Protein AF-A0A3A4SCN9-F1 (afdb_monomer_lite)

Structure (mmCIF, N/CA/C/O backbone):
data_AF-A0A3A4SCN9-F1
#
_entry.id   AF-A0A3A4SCN9-F1
#
loop_
_atom_site.group_PDB
_atom_site.id
_atom_site.type_symbol
_atom_site.label_atom_id
_atom_site.label_alt_id
_atom_site.label_comp_id
_atom_site.label_asym_id
_atom_site.label_entity_id
_atom_site.label_seq_id
_atom_site.pdbx_PDB_ins_code
_atom_site.Cartn_x
_atom_site.Cartn_y
_atom_site.Cartn_z
_atom_site.occupancy
_atom_site.B_iso_or_equiv
_atom_site.auth_seq_id
_atom_site.auth_comp_id
_atom_site.auth_asym_id
_atom_site.auth_atom_id
_atom_site.pdbx_PDB_model_num
ATOM 1 N N . MET A 1 1 ? -12.005 -0.796 6.148 1.00 76.12 1 MET A N 1
ATOM 2 C CA . MET A 1 1 ? -10.788 -0.798 7.001 1.00 76.12 1 MET A CA 1
ATOM 3 C C . MET A 1 1 ? -11.126 -0.064 8.282 1.00 76.12 1 MET A C 1
ATOM 5 O O . MET A 1 1 ? -11.769 0.966 8.154 1.00 76.12 1 MET A O 1
ATOM 9 N N . ASP A 1 2 ? -10.717 -0.516 9.465 1.00 85.94 2 ASP A N 1
ATOM 10 C CA . ASP A 1 2 ? -10.774 0.330 10.667 1.00 85.94 2 ASP A CA 1
ATOM 11 C C . ASP A 1 2 ? -9.504 1.191 10.809 1.00 85.94 2 ASP A C 1
ATOM 13 O O . ASP A 1 2 ? -8.468 0.921 10.193 1.00 85.94 2 ASP A O 1
ATOM 17 N N . GLU A 1 3 ? -9.592 2.242 11.626 1.00 87.19 3 GLU A N 1
ATOM 18 C CA . GLU A 1 3 ? -8.536 3.245 11.794 1.00 87.19 3 GLU A CA 1
ATOM 19 C C . GLU A 1 3 ? -7.245 2.667 12.393 1.00 87.19 3 GLU A C 1
ATOM 21 O O . GLU A 1 3 ? -6.146 3.081 12.017 1.00 87.19 3 GLU A O 1
ATOM 26 N N . LYS A 1 4 ? -7.351 1.686 13.298 1.00 88.25 4 LYS A N 1
ATOM 27 C CA . LYS A 1 4 ? -6.185 1.075 13.946 1.00 88.25 4 LYS A CA 1
ATOM 28 C C . LYS A 1 4 ? -5.381 0.270 12.931 1.00 88.25 4 LYS A C 1
ATOM 30 O O . LYS A 1 4 ? -4.164 0.438 12.850 1.00 88.25 4 LYS A O 1
ATOM 35 N N . THR A 1 5 ? -6.051 -0.555 12.127 1.00 85.31 5 THR A N 1
ATOM 36 C CA . THR A 1 5 ? -5.398 -1.303 11.045 1.00 85.31 5 THR A CA 1
ATOM 37 C C . THR A 1 5 ? -4.851 -0.373 9.966 1.00 85.31 5 THR A C 1
ATOM 39 O O . THR A 1 5 ? -3.749 -0.608 9.484 1.00 85.31 5 THR A O 1
ATOM 42 N N . PHE A 1 6 ? -5.559 0.706 9.618 1.00 88.00 6 PHE A N 1
ATOM 43 C CA . PHE A 1 6 ? -5.043 1.717 8.689 1.00 88.00 6 PHE A CA 1
ATOM 44 C C . PHE A 1 6 ? -3.717 2.316 9.173 1.00 88.00 6 PHE A C 1
ATOM 46 O O . PHE A 1 6 ? -2.720 2.256 8.456 1.00 88.00 6 PHE A O 1
ATOM 53 N N . LYS A 1 7 ? -3.683 2.842 10.405 1.00 91.69 7 LYS A N 1
ATOM 54 C CA . LYS A 1 7 ? -2.474 3.453 10.977 1.00 91.69 7 LYS A CA 1
ATOM 55 C C . LYS A 1 7 ? -1.329 2.449 11.083 1.00 91.69 7 LYS A C 1
ATOM 57 O O . LYS A 1 7 ? -0.210 2.773 10.702 1.00 91.69 7 LYS A O 1
ATOM 62 N N . HIS A 1 8 ? -1.605 1.231 11.553 1.00 91.62 8 HIS A N 1
ATOM 63 C CA . HIS A 1 8 ? -0.586 0.191 11.692 1.00 91.62 8 HIS A CA 1
ATOM 64 C C . HIS A 1 8 ? 0.068 -0.170 10.352 1.00 91.62 8 HIS A C 1
ATOM 66 O O . HIS A 1 8 ? 1.293 -0.166 10.238 1.00 91.62 8 HIS A O 1
ATOM 72 N N . GLU A 1 9 ? -0.742 -0.440 9.328 1.00 89.56 9 GLU A N 1
ATOM 73 C CA . GLU A 1 9 ? -0.242 -0.811 8.003 1.00 89.56 9 GLU A CA 1
ATOM 74 C C . GLU A 1 9 ? 0.473 0.356 7.308 1.00 89.56 9 GLU A C 1
ATOM 76 O O . GLU A 1 9 ? 1.479 0.152 6.630 1.00 89.56 9 GLU A O 1
ATOM 81 N N . MET A 1 10 ? 0.006 1.588 7.524 1.00 93.00 10 MET A N 1
ATOM 82 C CA . MET A 1 10 ? 0.652 2.792 7.004 1.00 93.00 10 MET A CA 1
ATOM 83 C C . MET A 1 10 ? 2.052 2.991 7.596 1.00 93.00 10 MET A C 1
ATOM 85 O O . MET A 1 10 ? 3.007 3.228 6.858 1.00 93.00 10 MET A O 1
ATOM 89 N N . GLU A 1 11 ? 2.197 2.860 8.916 1.00 93.62 11 GLU A N 1
ATOM 90 C CA . GLU A 1 11 ? 3.501 2.975 9.575 1.00 93.62 11 GLU A CA 1
ATOM 91 C C . GLU A 1 11 ? 4.447 1.850 9.142 1.00 93.62 11 GLU A C 1
ATOM 93 O O . GLU A 1 11 ? 5.587 2.117 8.764 1.00 93.62 11 GLU A O 1
ATOM 98 N N . LYS A 1 12 ? 3.952 0.608 9.068 1.00 91.12 12 LYS A N 1
ATOM 99 C CA . LYS A 1 12 ? 4.720 -0.529 8.544 1.00 91.12 12 LYS A CA 1
ATOM 100 C C . LYS A 1 12 ? 5.239 -0.267 7.129 1.00 91.12 12 LYS A C 1
ATOM 102 O O . LYS A 1 12 ? 6.420 -0.481 6.860 1.00 91.12 12 LYS A O 1
ATOM 107 N N . ALA A 1 13 ? 4.383 0.221 6.235 1.00 93.12 13 ALA A N 1
ATOM 108 C CA . ALA A 1 13 ? 4.757 0.511 4.856 1.00 93.12 13 ALA A CA 1
ATOM 109 C C . ALA A 1 13 ? 5.799 1.634 4.753 1.00 93.12 13 ALA A C 1
ATOM 111 O O . ALA A 1 13 ? 6.726 1.539 3.950 1.00 93.12 13 ALA A O 1
ATOM 112 N N . LYS A 1 14 ? 5.692 2.680 5.586 1.00 93.69 14 LYS A N 1
ATOM 113 C CA . LYS A 1 14 ? 6.705 3.746 5.666 1.00 93.69 14 LYS A CA 1
ATOM 114 C C . LYS A 1 14 ? 8.057 3.206 6.123 1.00 93.69 14 LYS A C 1
ATOM 116 O O . LYS A 1 14 ? 9.071 3.559 5.525 1.00 93.69 14 LYS A O 1
ATOM 121 N N . THR A 1 15 ? 8.074 2.351 7.145 1.00 93.06 15 THR A N 1
ATOM 122 C CA . THR A 1 15 ? 9.302 1.712 7.630 1.00 93.06 15 THR A CA 1
ATOM 123 C C . THR A 1 15 ? 9.924 0.829 6.553 1.00 93.06 15 THR A C 1
ATOM 125 O O . THR A 1 15 ? 11.104 0.984 6.248 1.00 93.06 15 THR A O 1
ATOM 128 N N . LEU A 1 16 ? 9.140 -0.053 5.927 1.00 91.06 16 LEU A N 1
ATOM 129 C CA . LEU A 1 16 ? 9.650 -0.994 4.927 1.00 91.06 16 LEU A CA 1
ATOM 130 C C . LEU A 1 16 ? 10.109 -0.303 3.642 1.00 91.06 16 LEU A C 1
ATOM 132 O O . LEU A 1 16 ? 11.123 -0.702 3.083 1.00 91.06 16 LEU A O 1
ATOM 136 N N . LYS A 1 17 ? 9.473 0.804 3.244 1.00 92.56 17 LYS A N 1
ATOM 137 C CA . LYS A 1 17 ? 9.973 1.656 2.154 1.00 92.56 17 LYS A CA 1
ATOM 138 C C . LYS A 1 17 ? 11.417 2.115 2.385 1.00 92.56 17 LYS A C 1
ATOM 140 O O . LYS A 1 17 ? 12.183 2.200 1.434 1.00 92.56 17 LYS A O 1
ATOM 145 N N . ASN A 1 18 ? 11.780 2.424 3.630 1.00 90.81 18 ASN A N 1
ATOM 146 C CA . ASN A 1 18 ? 13.128 2.882 3.971 1.00 90.81 18 ASN A CA 1
ATOM 147 C C . ASN A 1 18 ? 14.124 1.721 4.126 1.00 90.81 18 ASN A C 1
ATOM 149 O O . ASN A 1 18 ? 15.315 1.917 3.904 1.00 90.81 18 ASN A O 1
ATOM 153 N N . LEU A 1 19 ? 13.653 0.534 4.524 1.00 92.25 19 LEU A N 1
ATOM 154 C CA . LEU A 1 19 ? 14.491 -0.657 4.712 1.00 92.25 19 LEU A CA 1
ATOM 155 C C . LEU A 1 19 ? 14.726 -1.440 3.411 1.00 92.25 19 LEU A C 1
ATOM 157 O O . LEU A 1 19 ? 15.754 -2.095 3.277 1.00 92.25 19 LEU A O 1
ATOM 161 N N . GLU A 1 20 ? 13.797 -1.367 2.457 1.00 90.62 20 GLU A N 1
ATOM 162 C CA . GLU A 1 20 ? 13.842 -2.082 1.180 1.00 90.62 20 GLU A CA 1
ATOM 163 C C . GLU A 1 20 ? 13.887 -1.091 -0.002 1.00 90.62 20 GLU A C 1
ATOM 165 O O . GLU A 1 20 ? 12.884 -0.913 -0.705 1.00 90.62 20 GLU A O 1
ATOM 170 N N . PRO A 1 21 ? 15.035 -0.434 -0.261 1.00 88.31 21 PRO A N 1
ATOM 171 C CA . PRO A 1 21 ? 15.140 0.586 -1.307 1.00 88.31 21 PRO A CA 1
ATOM 172 C C . PRO A 1 21 ? 14.785 0.047 -2.703 1.00 88.31 21 PRO A C 1
ATOM 174 O O . PRO A 1 21 ? 14.138 0.750 -3.485 1.00 88.31 21 PRO A O 1
ATOM 177 N N . ASP A 1 22 ? 15.083 -1.224 -2.984 1.00 89.44 22 ASP A N 1
ATOM 178 C CA . ASP A 1 22 ? 14.762 -1.899 -4.254 1.00 89.44 22 ASP A CA 1
ATOM 179 C C . ASP A 1 22 ? 13.259 -2.158 -4.463 1.00 89.44 22 ASP A C 1
ATOM 181 O O . ASP A 1 22 ? 12.825 -2.502 -5.567 1.00 89.44 22 ASP A O 1
ATOM 185 N N . ARG A 1 23 ? 12.460 -1.992 -3.401 1.00 89.44 23 ARG A N 1
ATOM 186 C CA . ARG A 1 23 ? 10.998 -2.145 -3.379 1.00 89.44 23 ARG A CA 1
ATOM 187 C C . ARG A 1 23 ? 10.282 -0.853 -3.000 1.00 89.44 23 ARG A C 1
ATOM 189 O O . ARG A 1 23 ? 9.098 -0.872 -2.667 1.00 89.44 23 ARG A O 1
ATOM 196 N N . THR A 1 24 ? 10.969 0.287 -3.082 1.00 92.25 24 THR A N 1
ATOM 197 C CA . THR A 1 24 ? 10.391 1.605 -2.775 1.00 92.25 24 THR A CA 1
ATOM 198 C C . THR A 1 24 ? 9.060 1.820 -3.499 1.00 92.25 24 THR A C 1
ATOM 200 O O . THR A 1 24 ? 8.084 2.270 -2.902 1.00 92.25 24 THR A O 1
ATOM 203 N N . GLU A 1 25 ? 9.000 1.449 -4.777 1.00 92.12 25 GLU A N 1
ATOM 204 C CA . GLU A 1 25 ? 7.820 1.627 -5.622 1.00 92.12 25 GLU A CA 1
ATOM 205 C C . GLU A 1 25 ? 6.648 0.749 -5.199 1.00 92.12 25 GLU A C 1
ATOM 207 O O . GLU A 1 25 ? 5.504 1.208 -5.162 1.00 92.12 25 GLU A O 1
ATOM 212 N N . TYR A 1 26 ? 6.941 -0.483 -4.789 1.00 93.00 26 TYR A N 1
ATOM 213 C CA . TYR A 1 26 ? 5.958 -1.379 -4.198 1.00 93.00 26 TYR A CA 1
ATOM 214 C C . TYR A 1 26 ? 5.362 -0.777 -2.923 1.00 93.00 26 TYR A C 1
ATOM 216 O O . TYR A 1 26 ? 4.143 -0.673 -2.799 1.00 93.00 26 TYR A O 1
ATOM 224 N N . TRP A 1 27 ? 6.197 -0.286 -2.005 1.00 93.94 27 TRP A N 1
ATOM 225 C CA . TRP A 1 27 ? 5.712 0.300 -0.753 1.00 93.94 27 TRP A CA 1
ATOM 226 C C . TRP A 1 27 ? 4.942 1.608 -0.952 1.00 93.94 27 TRP A C 1
ATOM 228 O O . TRP A 1 27 ? 4.044 1.907 -0.163 1.00 93.94 27 TRP A O 1
ATOM 238 N N . ILE A 1 28 ? 5.248 2.377 -2.002 1.00 93.38 28 ILE A N 1
ATOM 239 C CA . ILE A 1 28 ? 4.434 3.529 -2.422 1.00 93.38 28 ILE A CA 1
ATOM 240 C C . ILE A 1 28 ? 3.054 3.055 -2.887 1.00 93.38 28 ILE A C 1
ATOM 242 O O . ILE A 1 28 ? 2.041 3.578 -2.424 1.00 93.38 28 ILE A O 1
ATOM 246 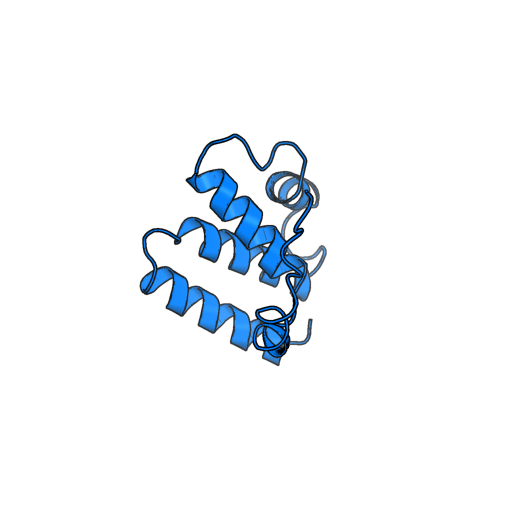N N . GLY A 1 29 ? 3.002 2.037 -3.751 1.00 92.12 29 GLY A N 1
ATOM 247 C CA . GLY A 1 29 ? 1.748 1.425 -4.191 1.00 92.12 29 GLY A CA 1
ATOM 248 C C . GLY A 1 29 ? 0.907 0.928 -3.016 1.00 92.12 29 GLY A C 1
ATOM 249 O O . GLY A 1 29 ? -0.265 1.275 -2.903 1.00 92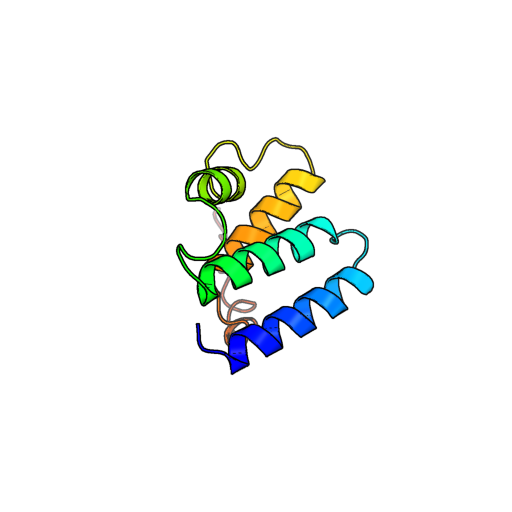.12 29 GLY A O 1
ATOM 250 N N . TYR A 1 30 ? 1.524 0.193 -2.092 1.00 92.94 30 TYR A N 1
ATOM 251 C CA . TYR A 1 30 ? 0.871 -0.364 -0.905 1.00 92.94 30 TYR A CA 1
ATOM 252 C C . TYR A 1 30 ? 0.224 0.712 -0.027 1.00 92.94 30 TYR A C 1
ATOM 254 O O . TYR A 1 30 ? -0.930 0.569 0.380 1.00 92.94 30 TYR A O 1
ATOM 262 N N . GLN A 1 31 ? 0.908 1.841 0.185 1.00 93.19 31 GLN A N 1
ATOM 263 C CA . GLN A 1 31 ? 0.339 2.991 0.899 1.00 93.19 31 GLN A CA 1
ATOM 264 C C . GLN A 1 31 ? -0.885 3.570 0.177 1.00 93.19 31 GLN A C 1
ATOM 266 O O . GLN A 1 31 ? -1.906 3.823 0.817 1.00 93.19 31 GLN A O 1
ATOM 271 N N . LEU A 1 32 ? -0.816 3.745 -1.147 1.00 92.19 32 LEU A N 1
ATOM 272 C CA . LEU A 1 32 ? -1.939 4.244 -1.949 1.00 92.19 32 LEU A CA 1
ATOM 273 C C . LEU A 1 32 ? -3.144 3.293 -1.903 1.00 92.19 32 LEU A C 1
ATOM 275 O O . LEU A 1 32 ? -4.280 3.745 -1.740 1.00 92.19 32 LEU A O 1
ATOM 279 N N . GLY A 1 33 ? -2.899 1.984 -1.984 1.00 90.50 33 GLY A N 1
ATOM 280 C CA . GLY A 1 33 ? -3.934 0.959 -1.863 1.00 90.50 33 GLY A CA 1
ATOM 281 C C . GLY A 1 33 ? -4.623 0.995 -0.497 1.00 90.50 33 GLY A C 1
ATOM 282 O O . GLY A 1 33 ? -5.851 1.000 -0.424 1.00 90.50 33 GLY A O 1
ATOM 283 N N . ILE A 1 34 ? -3.848 1.120 0.585 1.00 91.88 34 ILE A N 1
ATOM 284 C CA . ILE A 1 34 ? -4.366 1.257 1.955 1.00 91.88 34 ILE A CA 1
ATOM 285 C C . ILE A 1 34 ? -5.204 2.525 2.123 1.00 91.88 34 ILE A C 1
ATOM 287 O O . ILE A 1 34 ? -6.284 2.475 2.715 1.00 91.88 34 ILE A O 1
ATOM 291 N N . HIS A 1 35 ? -4.730 3.656 1.596 1.00 91.06 35 HIS A N 1
ATOM 292 C CA . HIS A 1 35 ? -5.485 4.905 1.617 1.00 91.06 35 HIS A CA 1
ATOM 293 C C . HIS A 1 35 ? -6.836 4.751 0.919 1.00 91.06 35 HIS A C 1
ATOM 295 O O . HIS A 1 35 ? -7.862 5.090 1.512 1.00 91.06 35 HIS A O 1
ATOM 301 N N . ARG A 1 36 ? -6.857 4.170 -0.286 1.00 89.31 36 ARG A N 1
ATOM 302 C CA . ARG A 1 36 ? -8.103 3.899 -1.012 1.00 89.31 36 ARG A CA 1
ATOM 303 C C . ARG A 1 36 ? -9.009 2.929 -0.248 1.00 89.31 36 ARG A C 1
ATOM 305 O O . ARG A 1 36 ? -10.212 3.145 -0.183 1.00 89.31 36 ARG A O 1
ATOM 312 N N . ALA A 1 37 ? -8.456 1.901 0.391 1.00 86.69 37 ALA A N 1
ATOM 313 C CA . ALA A 1 37 ? -9.231 0.934 1.169 1.00 86.69 37 ALA A CA 1
ATOM 314 C C . ALA A 1 37 ? -9.816 1.492 2.486 1.00 86.69 37 ALA A C 1
ATOM 316 O O . ALA A 1 37 ? -10.752 0.905 3.041 1.00 86.69 37 ALA A O 1
ATOM 317 N N . TYR A 1 38 ? -9.251 2.575 3.029 1.00 87.12 38 TYR A N 1
ATOM 318 C CA . TYR A 1 38 ? -9.745 3.234 4.244 1.00 87.12 38 TYR A CA 1
ATOM 319 C C . TYR A 1 38 ? -10.696 4.389 3.944 1.00 87.12 38 TYR A C 1
ATOM 321 O O . TYR A 1 38 ? -11.792 4.437 4.495 1.00 87.12 38 TYR A O 1
ATOM 329 N N . TYR A 1 39 ? -10.297 5.299 3.058 1.00 84.44 39 TYR A N 1
ATOM 330 C CA . TYR A 1 39 ? -11.082 6.486 2.722 1.00 84.44 39 TYR A CA 1
ATOM 331 C C . TYR A 1 39 ? -12.127 6.233 1.626 1.00 84.44 39 TYR A C 1
ATOM 333 O O . TYR A 1 39 ? -13.036 7.048 1.457 1.00 84.44 39 TYR A O 1
ATOM 341 N N . GLY A 1 40 ? -12.028 5.115 0.900 1.00 80.75 40 GLY A N 1
ATOM 342 C CA . GLY A 1 40 ? -12.914 4.802 -0.218 1.00 80.75 40 GLY A CA 1
ATOM 343 C C . GLY A 1 40 ? -12.810 5.853 -1.323 1.00 80.75 40 GLY A C 1
ATOM 344 O O . GLY A 1 40 ? -11.730 6.367 -1.612 1.00 80.75 40 GLY A O 1
ATOM 345 N N . GLU A 1 41 ? -13.954 6.221 -1.891 1.00 78.88 41 GLU A N 1
ATOM 346 C CA . GLU A 1 41 ? -14.089 7.248 -2.937 1.00 78.88 41 GLU A CA 1
ATOM 347 C C . GLU A 1 41 ? -13.653 8.652 -2.490 1.00 78.88 41 GLU A C 1
ATOM 349 O O . GLU A 1 41 ? -13.426 9.522 -3.321 1.00 78.88 41 GLU A O 1
ATOM 354 N N . LYS A 1 42 ? -13.469 8.889 -1.182 1.00 80.44 42 LYS A N 1
ATOM 355 C CA . LYS A 1 42 ? -12.942 10.168 -0.675 1.00 80.44 42 LYS A CA 1
ATOM 356 C C . LYS A 1 42 ? -11.442 10.344 -0.935 1.00 80.44 42 LYS A C 1
ATOM 358 O O . LYS A 1 42 ? -10.909 11.416 -0.657 1.00 80.44 42 LYS A O 1
ATOM 363 N N . PHE A 1 43 ? -10.747 9.303 -1.400 1.00 78.25 43 PHE A N 1
ATOM 364 C CA . PHE A 1 43 ? -9.320 9.344 -1.703 1.00 78.25 43 PHE A CA 1
ATOM 365 C C . PHE A 1 43 ? -9.052 9.063 -3.183 1.00 78.25 43 PHE A C 1
ATOM 367 O O . PHE A 1 43 ? -9.210 7.928 -3.648 1.00 78.25 43 PHE A O 1
ATOM 374 N N . GLY A 1 44 ? -8.593 10.103 -3.884 1.00 78.19 44 GLY A N 1
ATOM 375 C CA . GLY A 1 44 ? -8.343 10.086 -5.327 1.00 78.19 44 GLY A CA 1
ATOM 376 C C . GLY A 1 44 ? -9.626 10.003 -6.154 1.00 78.19 44 GLY A C 1
ATOM 377 O O . GLY A 1 44 ? -10.725 9.886 -5.610 1.00 78.19 44 GLY A O 1
ATOM 378 N N . THR A 1 45 ? -9.482 10.049 -7.475 1.00 82.00 45 THR A N 1
ATOM 379 C CA . THR A 1 45 ? -10.595 9.793 -8.400 1.00 82.00 45 THR A CA 1
ATOM 380 C C . THR A 1 45 ? -10.688 8.305 -8.747 1.00 82.00 45 THR A C 1
ATOM 382 O O . THR A 1 45 ? -9.757 7.525 -8.525 1.00 82.00 45 THR A O 1
ATOM 385 N N . ASP A 1 46 ? -11.817 7.881 -9.311 1.00 78.88 46 ASP A N 1
ATOM 386 C CA . ASP A 1 46 ? -11.941 6.524 -9.857 1.00 78.88 46 ASP A CA 1
ATOM 387 C C . ASP A 1 46 ? -10.993 6.303 -11.042 1.00 78.88 46 ASP A C 1
ATOM 389 O O . ASP A 1 46 ? -10.494 5.199 -11.248 1.00 78.88 46 ASP A O 1
ATOM 393 N N . GLU A 1 47 ? -10.671 7.367 -11.775 1.00 79.19 47 GLU A N 1
ATOM 394 C CA . GLU A 1 47 ? -9.678 7.360 -12.849 1.00 79.19 47 GLU A CA 1
ATOM 395 C C . GLU A 1 47 ? -8.274 7.078 -12.302 1.00 79.19 47 GLU A C 1
ATOM 397 O O . GLU A 1 47 ? -7.560 6.245 -12.862 1.00 79.19 47 GLU A O 1
ATOM 402 N N . ASP A 1 48 ? -7.903 7.682 -11.166 1.00 79.25 48 ASP A N 1
ATOM 403 C CA . ASP A 1 48 ? -6.656 7.358 -10.468 1.00 79.25 48 ASP A CA 1
ATOM 404 C C . ASP A 1 48 ? -6.655 5.892 -10.024 1.00 79.25 48 ASP A C 1
ATOM 406 O O . ASP A 1 48 ? -5.669 5.182 -10.206 1.00 79.25 48 ASP A O 1
ATOM 410 N N . HIS A 1 49 ? -7.765 5.397 -9.468 1.00 80.94 49 HIS A N 1
ATOM 411 C CA . HIS A 1 49 ? -7.880 3.989 -9.082 1.00 80.94 49 HIS A CA 1
ATOM 412 C C . HIS A 1 49 ? -7.656 3.055 -10.281 1.00 80.94 49 HIS A C 1
ATOM 414 O O . HIS A 1 49 ? -6.857 2.119 -10.194 1.00 80.94 49 HIS A O 1
ATOM 420 N N . LEU A 1 50 ? -8.294 3.342 -11.418 1.00 80.44 50 LEU A N 1
ATOM 421 C CA . LEU A 1 50 ? -8.141 2.590 -12.664 1.00 80.44 50 LEU A CA 1
ATOM 422 C C . LEU A 1 50 ? -6.729 2.701 -13.248 1.00 80.44 50 LEU A C 1
ATOM 424 O O . LEU A 1 50 ? -6.231 1.722 -13.805 1.00 80.44 50 LEU A O 1
ATOM 428 N N . LEU A 1 51 ? -6.049 3.835 -13.071 1.00 80.88 51 LEU A N 1
ATOM 429 C CA . LEU A 1 51 ? -4.646 3.994 -13.452 1.00 80.88 51 LEU A CA 1
ATOM 430 C C . LEU A 1 51 ? -3.733 3.033 -12.676 1.00 80.88 51 LEU A C 1
ATOM 432 O O . LEU A 1 51 ? -2.746 2.545 -13.231 1.00 80.88 51 LEU A O 1
ATOM 436 N N . TRP A 1 52 ? -4.061 2.749 -11.413 1.00 76.81 52 TRP A N 1
ATOM 437 C CA . TRP A 1 52 ? -3.250 1.896 -10.543 1.00 76.81 52 TRP A CA 1
ATOM 438 C C . TRP A 1 52 ? -3.634 0.417 -10.572 1.00 76.81 52 TRP A C 1
ATOM 440 O O . TRP A 1 52 ? -2.756 -0.418 -10.369 1.00 76.81 52 TRP A O 1
ATOM 450 N N . ILE A 1 53 ? -4.897 0.066 -10.831 1.00 77.25 53 ILE A N 1
ATOM 451 C CA . ILE A 1 53 ? -5.380 -1.329 -10.815 1.00 77.25 53 ILE A CA 1
ATOM 452 C C . ILE A 1 53 ? -5.708 -1.894 -12.204 1.00 77.25 53 ILE A C 1
ATOM 454 O O . ILE A 1 53 ? -5.836 -3.108 -12.356 1.00 77.25 53 ILE A O 1
ATOM 458 N N . GLY A 1 54 ? -5.858 -1.032 -13.208 1.00 73.38 54 GLY A N 1
ATOM 459 C CA . GLY A 1 54 ? -6.364 -1.398 -14.524 1.00 73.38 54 GLY A CA 1
ATOM 460 C C . GLY A 1 54 ? -5.368 -2.152 -15.414 1.00 73.38 54 GLY A C 1
ATOM 461 O O . GLY A 1 54 ? -4.187 -2.286 -15.090 1.00 73.38 54 GLY A O 1
ATOM 462 N N . PRO A 1 55 ? -5.825 -2.612 -16.592 1.00 58.00 55 PRO A N 1
ATOM 463 C CA . PRO A 1 55 ? -5.039 -3.439 -17.514 1.00 58.00 55 PRO A CA 1
ATOM 464 C C . PRO A 1 55 ? -3.788 -2.740 -18.070 1.00 58.00 55 PRO A C 1
ATOM 466 O O . PRO A 1 55 ? -2.868 -3.407 -18.525 1.00 58.00 55 PRO A O 1
ATOM 469 N N . GLY A 1 56 ? -3.729 -1.406 -18.006 1.00 66.00 56 GLY A N 1
ATOM 470 C CA . GLY A 1 56 ? -2.555 -0.619 -18.389 1.00 66.00 56 GLY A CA 1
ATOM 471 C C . GLY A 1 56 ? -1.606 -0.288 -17.238 1.00 66.00 56 GLY A C 1
ATOM 472 O O . GLY A 1 56 ? -0.688 0.501 -17.447 1.00 66.00 56 GLY A O 1
ATOM 473 N N . ALA A 1 57 ? -1.832 -0.801 -16.026 1.00 65.50 57 ALA A N 1
ATOM 474 C CA . ALA A 1 57 ? -1.029 -0.459 -14.852 1.00 65.50 57 ALA A CA 1
ATOM 475 C C . ALA A 1 57 ? 0.305 -1.226 -14.797 1.00 65.50 57 ALA A C 1
ATOM 477 O O . ALA A 1 57 ? 1.304 -0.665 -14.349 1.00 65.50 57 ALA A O 1
ATOM 478 N N . SER A 1 58 ? 0.345 -2.459 -15.314 1.00 68.88 58 SER A N 1
ATOM 479 C CA . SER A 1 58 ? 1.588 -3.198 -15.552 1.00 68.88 58 SER A CA 1
ATOM 480 C C . SER A 1 58 ? 2.025 -3.016 -17.003 1.00 68.88 58 SER A C 1
ATOM 482 O O . SER A 1 58 ? 1.240 -3.224 -17.926 1.00 68.88 58 SER A O 1
ATOM 484 N N . THR A 1 59 ? 3.261 -2.568 -17.213 1.00 72.19 59 THR A N 1
ATOM 485 C CA . THR A 1 59 ? 3.777 -2.228 -18.555 1.00 72.19 59 THR A CA 1
ATOM 486 C C . THR A 1 59 ? 5.160 -2.800 -18.831 1.00 72.19 59 THR A C 1
ATOM 488 O O . THR A 1 59 ? 5.856 -2.303 -19.713 1.00 72.19 59 THR A O 1
ATOM 491 N N . GLY A 1 60 ? 5.608 -3.779 -18.038 1.00 69.50 60 GLY A N 1
ATOM 492 C CA . GLY A 1 60 ? 6.969 -4.326 -18.112 1.00 69.50 60 GLY A CA 1
ATOM 493 C C . GLY A 1 60 ? 8.043 -3.363 -17.594 1.00 69.50 60 GLY A C 1
ATOM 494 O O . GLY A 1 60 ? 9.236 -3.652 -17.657 1.00 69.50 60 GLY A O 1
ATOM 495 N N . ASN A 1 61 ? 7.635 -2.197 -17.083 1.00 83.12 61 ASN A N 1
ATOM 496 C CA . ASN A 1 61 ? 8.514 -1.302 -16.354 1.00 83.12 61 ASN A CA 1
ATOM 497 C C . ASN A 1 61 ? 8.509 -1.749 -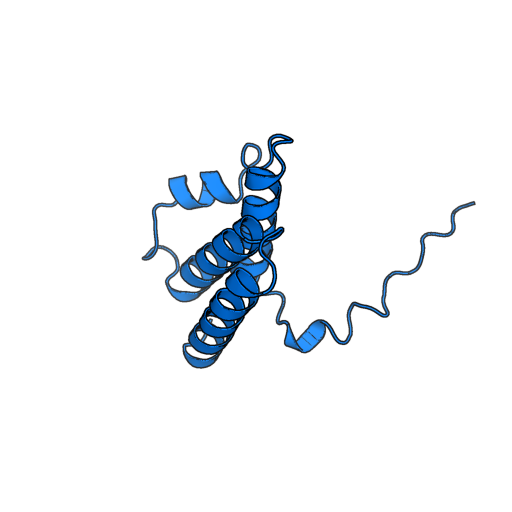14.895 1.00 83.12 61 ASN A C 1
ATOM 499 O O . ASN A 1 61 ? 7.518 -1.542 -14.196 1.00 83.12 61 ASN A O 1
ATOM 503 N N . GLN A 1 62 ? 9.639 -2.279 -14.428 1.00 83.25 62 GLN A N 1
ATOM 504 C CA . GLN A 1 62 ? 9.790 -2.824 -13.079 1.00 83.25 62 GLN A CA 1
ATOM 505 C C . GLN A 1 62 ? 9.268 -1.890 -11.975 1.00 83.25 62 GLN A C 1
ATOM 507 O O . GLN A 1 62 ? 8.631 -2.354 -11.035 1.00 83.25 62 GLN A O 1
ATOM 512 N N . ARG A 1 63 ? 9.486 -0.571 -12.081 1.00 85.19 63 ARG A N 1
ATOM 513 C CA . ARG A 1 63 ? 8.977 0.392 -11.089 1.00 85.19 63 ARG A CA 1
ATOM 514 C C . ARG A 1 63 ? 7.456 0.465 -11.107 1.00 85.19 63 ARG A C 1
ATOM 516 O O . ARG A 1 63 ? 6.817 0.482 -10.058 1.00 85.19 63 ARG A O 1
ATOM 523 N N . ARG A 1 64 ? 6.872 0.499 -12.303 1.00 83.06 64 ARG A N 1
ATOM 524 C CA . ARG A 1 64 ? 5.421 0.575 -12.484 1.00 83.06 64 ARG A CA 1
ATOM 525 C C . ARG A 1 64 ? 4.735 -0.719 -12.055 1.00 83.06 64 ARG A C 1
ATOM 527 O O . ARG A 1 64 ? 3.734 -0.658 -11.351 1.00 83.06 64 ARG A O 1
ATOM 534 N N . ASP A 1 65 ? 5.329 -1.858 -12.391 1.00 86.38 65 ASP A N 1
ATOM 535 C CA . ASP A 1 65 ? 4.843 -3.186 -12.019 1.00 86.38 65 ASP A CA 1
ATOM 536 C C . ASP A 1 65 ? 4.895 -3.391 -10.498 1.00 86.38 65 ASP A C 1
ATOM 538 O O . ASP A 1 65 ? 3.919 -3.839 -9.899 1.00 86.38 65 ASP A O 1
ATOM 542 N N . GLN A 1 66 ? 5.988 -2.974 -9.845 1.00 89.12 66 GLN A N 1
ATOM 543 C CA . GLN A 1 66 ? 6.087 -2.971 -8.383 1.00 89.12 66 GLN A CA 1
ATOM 544 C C . GLN A 1 66 ? 5.002 -2.097 -7.749 1.00 89.12 66 GLN A C 1
ATOM 546 O O . GLN A 1 66 ? 4.322 -2.538 -6.823 1.00 89.12 66 GLN A O 1
ATOM 551 N N . ARG A 1 67 ? 4.807 -0.875 -8.255 1.00 89.50 67 ARG A N 1
ATOM 552 C CA . ARG A 1 67 ? 3.790 0.045 -7.737 1.00 89.50 67 ARG A CA 1
ATOM 553 C C . ARG A 1 67 ? 2.371 -0.495 -7.930 1.00 89.50 67 ARG A C 1
ATOM 555 O O . ARG A 1 67 ? 1.567 -0.412 -7.005 1.00 89.50 67 ARG A O 1
ATOM 562 N N . HIS A 1 68 ? 2.077 -1.085 -9.088 1.00 89.25 68 HIS A N 1
ATOM 563 C CA . HIS A 1 68 ? 0.812 -1.771 -9.361 1.00 89.25 68 HIS A CA 1
ATOM 564 C C . HIS A 1 68 ? 0.568 -2.921 -8.375 1.00 89.25 68 HIS A C 1
ATOM 566 O O . HIS A 1 68 ? -0.502 -3.008 -7.770 1.00 89.25 68 HIS A O 1
ATOM 572 N N . GLN A 1 69 ? 1.574 -3.775 -8.172 1.00 88.44 69 GLN A N 1
ATOM 573 C CA . GLN A 1 69 ? 1.477 -4.909 -7.257 1.00 88.44 69 GLN A CA 1
ATOM 574 C C . GLN A 1 69 ? 1.243 -4.443 -5.816 1.00 88.44 69 GLN A C 1
ATOM 576 O O . GLN A 1 69 ? 0.303 -4.896 -5.166 1.00 88.44 69 GLN A O 1
ATOM 581 N N . GLY A 1 70 ? 2.016 -3.456 -5.357 1.00 91.44 70 GLY A N 1
ATOM 582 C CA . GLY A 1 70 ? 1.830 -2.860 -4.039 1.00 91.44 70 GLY A CA 1
ATOM 583 C C . GLY A 1 70 ? 0.426 -2.291 -3.861 1.00 91.44 70 GLY A C 1
ATOM 584 O O . GLY A 1 70 ? -0.219 -2.555 -2.850 1.00 91.44 70 GLY A O 1
ATOM 585 N N . TYR A 1 71 ? -0.087 -1.564 -4.860 1.00 91.62 71 TYR A N 1
ATOM 586 C CA . TYR A 1 71 ? -1.441 -1.009 -4.829 1.00 91.62 71 TYR A CA 1
ATOM 587 C C . TYR A 1 71 ? -2.508 -2.082 -4.636 1.00 91.62 71 TYR A C 1
ATOM 589 O O . TYR A 1 71 ? -3.370 -1.940 -3.768 1.00 91.62 71 TYR A O 1
ATOM 597 N N . LYS A 1 72 ? -2.429 -3.172 -5.405 1.00 89.31 72 LYS A N 1
ATOM 598 C CA . LYS A 1 72 ? -3.354 -4.304 -5.287 1.00 89.31 72 LYS A CA 1
ATOM 599 C C . LYS A 1 72 ? -3.310 -4.931 -3.901 1.00 89.31 72 LYS A C 1
ATOM 601 O O . LYS A 1 72 ? -4.368 -5.154 -3.317 1.00 89.31 72 LYS A O 1
ATOM 606 N N . ASP A 1 73 ? -2.118 -5.152 -3.360 1.00 89.38 73 ASP A N 1
ATOM 607 C CA . ASP A 1 73 ? -1.949 -5.796 -2.056 1.00 89.38 73 ASP A CA 1
ATOM 608 C C . ASP A 1 73 ? -2.461 -4.902 -0.915 1.00 89.38 73 ASP A C 1
ATOM 610 O O . ASP A 1 73 ? -3.199 -5.361 -0.036 1.00 89.38 73 ASP A O 1
ATOM 614 N N . GLY A 1 74 ? -2.168 -3.599 -0.977 1.00 88.88 74 GLY A N 1
ATOM 615 C CA . GLY A 1 74 ? -2.662 -2.614 -0.013 1.00 88.88 74 GLY A CA 1
ATOM 616 C C . GLY A 1 74 ? -4.178 -2.404 -0.089 1.00 88.88 74 GLY A C 1
ATOM 617 O O . GLY A 1 74 ? -4.837 -2.274 0.945 1.00 88.88 74 GLY A O 1
ATOM 618 N N . PHE A 1 75 ? -4.746 -2.405 -1.301 1.00 86.25 75 PHE A N 1
ATOM 619 C CA . PHE A 1 75 ? -6.181 -2.216 -1.536 1.00 86.25 75 PHE A CA 1
ATOM 620 C C . PHE A 1 75 ? -7.002 -3.450 -1.159 1.00 86.25 75 PHE A C 1
ATOM 622 O O . PHE A 1 75 ? -8.013 -3.342 -0.467 1.00 86.25 75 PHE A O 1
ATOM 629 N N . SER A 1 76 ? -6.539 -4.635 -1.566 1.00 81.56 76 SER A N 1
ATOM 630 C CA . SER A 1 76 ? -7.193 -5.904 -1.248 1.00 81.56 76 SER A CA 1
ATOM 631 C C . SER A 1 76 ? -7.162 -6.203 0.242 1.00 81.56 76 SER A C 1
ATOM 633 O O . SER A 1 76 ? -7.968 -7.017 0.693 1.00 81.56 76 SER A O 1
ATOM 635 N N . LYS A 1 77 ? -6.222 -5.606 0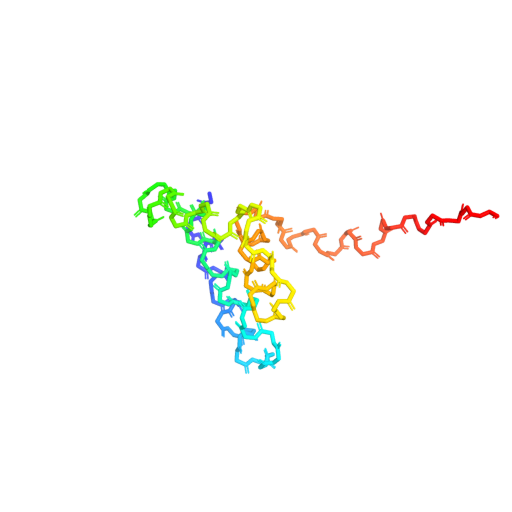.995 1.00 66.12 77 LYS A N 1
ATOM 636 C CA . LYS A 1 77 ? -5.994 -5.915 2.408 1.00 66.12 77 LYS A CA 1
ATOM 637 C C . LYS A 1 77 ? -6.055 -7.417 2.630 1.00 66.12 77 LYS A C 1
ATOM 639 O O . LYS A 1 77 ? -6.831 -7.887 3.471 1.00 66.12 77 LYS A O 1
ATOM 644 N N . LYS A 1 78 ? -5.248 -8.180 1.884 1.00 50.84 78 LYS A N 1
ATOM 645 C CA . LYS A 1 78 ? -4.872 -9.500 2.381 1.00 50.84 78 LYS A CA 1
ATOM 646 C C . LYS A 1 78 ? -4.291 -9.223 3.757 1.00 50.84 78 LYS A C 1
ATOM 648 O O . LYS A 1 78 ? -3.220 -8.640 3.887 1.00 50.84 78 LYS A O 1
ATOM 653 N N . SER A 1 79 ? -5.103 -9.485 4.774 1.00 43.16 79 SER A N 1
ATOM 654 C CA . SER A 1 79 ? -4.752 -9.278 6.158 1.00 43.16 79 SER A CA 1
ATOM 655 C C . SER A 1 79 ? -3.405 -9.955 6.344 1.00 43.16 79 SER A C 1
ATOM 657 O O . SER A 1 79 ? -3.316 -11.174 6.202 1.00 43.16 79 SER A O 1
ATOM 659 N N . LEU A 1 80 ? -2.346 -9.194 6.629 1.00 48.41 80 LEU A N 1
ATOM 660 C CA . LEU A 1 80 ? -1.043 -9.788 6.930 1.00 48.41 80 LEU A CA 1
ATOM 661 C C . LEU A 1 80 ? -1.108 -10.653 8.204 1.00 48.41 80 LEU A C 1
ATOM 663 O O . LEU A 1 80 ? -0.150 -11.356 8.504 1.00 48.41 80 LEU A O 1
ATOM 667 N N . VAL A 1 81 ? -2.259 -10.695 8.895 1.00 43.84 81 VAL A N 1
ATOM 668 C CA . VAL A 1 81 ? -2.593 -11.711 9.904 1.00 43.84 81 VAL A CA 1
ATOM 669 C C . VAL A 1 81 ? -2.534 -13.140 9.325 1.00 43.84 81 VAL A C 1
ATOM 671 O O . VAL A 1 81 ? -2.319 -14.077 10.083 1.00 43.84 81 VAL A O 1
ATOM 674 N N . ASN A 1 82 ? -2.626 -13.325 7.999 1.00 41.75 82 ASN A N 1
ATOM 675 C CA . ASN A 1 82 ? -2.510 -14.634 7.336 1.00 41.75 82 ASN A CA 1
ATOM 676 C C . ASN A 1 82 ? -1.229 -14.850 6.510 1.00 41.75 82 ASN A C 1
ATOM 678 O O . ASN A 1 82 ? -1.074 -15.917 5.920 1.00 41.75 82 ASN A O 1
ATOM 682 N N . TYR A 1 83 ? -0.246 -13.942 6.521 1.00 42.28 83 TYR A N 1
ATOM 683 C CA . TYR A 1 83 ? 1.049 -14.249 5.879 1.00 42.28 83 TYR A CA 1
ATOM 684 C C . TYR A 1 83 ? 1.864 -15.325 6.624 1.00 42.28 83 TYR A C 1
ATOM 686 O O . TYR A 1 83 ? 2.836 -15.838 6.083 1.00 42.28 83 TYR A O 1
ATOM 694 N N . GL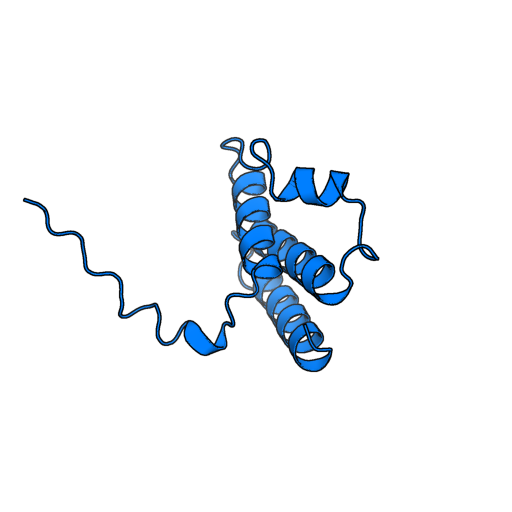Y A 1 84 ? 1.439 -15.718 7.833 1.00 40.03 84 GLY A N 1
ATOM 695 C CA . GLY A 1 84 ? 1.932 -16.910 8.534 1.00 40.03 84 GLY A CA 1
ATOM 696 C C . GLY A 1 84 ? 1.171 -18.207 8.218 1.00 40.03 84 GLY A C 1
ATOM 697 O O . GLY A 1 84 ? 1.503 -19.243 8.783 1.00 40.03 84 GLY A O 1
ATOM 698 N N . ARG A 1 85 ? 0.137 -18.167 7.363 1.00 38.44 85 ARG A N 1
ATOM 699 C CA . ARG A 1 85 ? -0.664 -19.345 6.976 1.00 38.44 85 ARG A CA 1
ATOM 700 C C . ARG A 1 85 ? -0.608 -19.629 5.469 1.00 38.44 85 ARG A C 1
ATOM 702 O O . ARG A 1 85 ? -0.733 -20.784 5.072 1.00 38.44 85 ARG A O 1
ATOM 709 N N . ASP A 1 86 ? -0.337 -18.613 4.651 1.00 41.91 86 ASP A N 1
ATOM 710 C CA . ASP A 1 86 ? -0.285 -18.752 3.191 1.00 41.91 86 ASP A CA 1
ATOM 711 C C . ASP A 1 86 ? 1.069 -19.289 2.676 1.00 41.91 86 ASP A C 1
ATOM 713 O O . ASP A 1 86 ? 1.106 -19.907 1.618 1.00 41.91 86 ASP A O 1
ATOM 717 N N . CYS A 1 87 ? 2.174 -19.159 3.426 1.00 43.41 87 CYS A N 1
ATOM 718 C CA . CYS A 1 87 ? 3.471 -19.743 3.037 1.00 43.41 87 CYS A CA 1
ATOM 719 C C . CYS A 1 87 ? 3.551 -21.278 3.186 1.00 43.41 87 CYS A C 1
ATOM 721 O O . CYS A 1 87 ? 4.592 -21.861 2.894 1.00 43.41 87 CYS A O 1
ATOM 723 N N . MET A 1 88 ? 2.467 -21.937 3.620 1.00 41.72 88 MET A N 1
ATOM 724 C CA . MET A 1 88 ? 2.350 -23.402 3.687 1.00 41.72 88 MET A CA 1
ATOM 725 C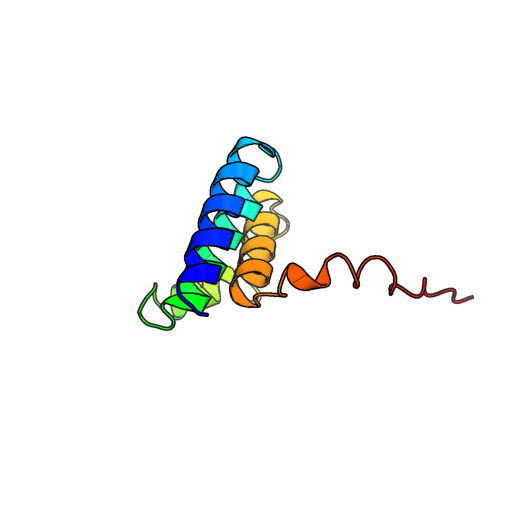 C . MET A 1 88 ? 1.297 -23.994 2.733 1.00 41.72 88 MET A C 1
ATOM 727 O O . MET A 1 88 ? 1.034 -25.189 2.811 1.00 41.72 88 MET A O 1
ATOM 731 N N . ASN A 1 89 ? 0.685 -23.205 1.843 1.00 40.88 89 ASN A N 1
ATOM 732 C CA . ASN A 1 89 ? -0.385 -23.692 0.960 1.00 40.88 89 ASN A CA 1
ATOM 733 C C . ASN A 1 89 ? -0.181 -23.349 -0.520 1.00 40.88 89 ASN A C 1
ATOM 735 O O . ASN A 1 89 ? -1.152 -23.171 -1.251 1.00 40.88 89 ASN A O 1
ATOM 739 N N . ASP A 1 90 ? 1.068 -23.347 -0.982 1.00 41.88 90 ASP A N 1
ATOM 740 C CA . ASP A 1 90 ? 1.328 -23.727 -2.368 1.00 41.88 90 ASP A CA 1
ATOM 741 C C . ASP A 1 90 ? 1.481 -25.256 -2.407 1.00 41.88 90 ASP A C 1
ATOM 743 O O . ASP A 1 90 ? 2.558 -25.772 -2.088 1.00 41.88 90 ASP A O 1
ATOM 747 N N . PRO A 1 91 ? 0.456 -26.036 -2.809 1.00 43.50 91 PRO A N 1
ATOM 748 C CA . PRO A 1 91 ? 0.753 -27.280 -3.481 1.00 43.50 91 PRO A CA 1
ATOM 749 C C . PRO A 1 91 ? 1.478 -26.879 -4.765 1.00 43.50 91 PRO A C 1
ATOM 751 O O . PRO A 1 91 ? 0.878 -26.434 -5.746 1.00 43.50 91 PRO A O 1
ATOM 754 N N . ILE A 1 92 ? 2.804 -26.997 -4.704 1.00 46.44 92 ILE A N 1
ATOM 755 C CA . ILE A 1 92 ? 3.666 -27.357 -5.826 1.00 46.44 92 ILE A CA 1
ATOM 756 C C . ILE A 1 92 ? 2.815 -28.168 -6.803 1.00 46.44 92 ILE A C 1
ATOM 758 O O . ILE A 1 92 ? 2.471 -29.317 -6.522 1.00 46.44 92 ILE A O 1
ATOM 762 N N . HIS A 1 93 ? 2.414 -27.545 -7.913 1.00 40.00 93 HIS A N 1
ATOM 763 C CA . HIS A 1 93 ? 1.811 -28.261 -9.025 1.00 40.00 93 HIS A CA 1
ATOM 764 C C . HIS A 1 93 ? 2.920 -29.119 -9.631 1.00 40.00 93 HIS A C 1
ATOM 766 O O . HIS A 1 93 ? 3.622 -28.728 -10.559 1.00 40.00 93 HIS A O 1
ATOM 772 N N . ALA A 1 94 ? 3.105 -30.287 -9.022 1.00 45.75 94 ALA A N 1
ATOM 773 C CA . ALA A 1 94 ? 3.677 -31.449 -9.651 1.00 45.75 94 ALA A CA 1
ATOM 774 C C . ALA A 1 94 ? 2.668 -31.929 -10.699 1.00 45.75 94 ALA A C 1
ATOM 776 O O . ALA A 1 94 ? 1.670 -32.572 -10.387 1.00 45.75 94 ALA A O 1
ATOM 777 N N . THR A 1 95 ? 2.941 -31.575 -11.943 1.00 46.47 95 THR A N 1
ATOM 778 C CA . THR A 1 95 ? 2.416 -32.206 -13.155 1.00 46.47 95 THR A CA 1
ATOM 779 C C . THR A 1 95 ? 3.550 -32.067 -14.161 1.00 46.47 95 THR A C 1
ATOM 781 O O . THR A 1 95 ? 3.949 -30.941 -14.440 1.00 46.47 95 THR A O 1
ATOM 784 N N . GLY A 1 96 ? 4.173 -33.097 -14.706 1.00 40.56 96 GLY A N 1
ATOM 785 C CA . GLY A 1 96 ? 3.980 -34.542 -14.720 1.00 40.56 96 GLY A CA 1
ATOM 786 C C . GLY A 1 96 ? 4.926 -35.049 -15.806 1.00 40.56 96 GLY A C 1
ATOM 787 O O . GLY A 1 96 ? 5.117 -34.290 -16.785 1.00 40.56 96 GLY A O 1
#

Sequence (96 aa):
MDEKTFKHEMEKAKTLKNLEPDRTEYWIGYQLGIHRAYYGEKFGTDEDHLLWIGPGASTGNQRRDQRHQGYKDGFSKKSLVNYGRDCMNDPIHATG

Radius of gyration: 14.67 Å; chains: 1; bounding box: 29×45×32 Å

Foldseek 3Di:
DDPVVLVVQLVVLVVVLVVCVVLVLLSQLLNLLLCCQVCPCVRDHVVVVCCLAPPVQDDVPSSSNSSSNSNCCNNVCPPVVCVVPVVPPPPPPPDD

pLDDT: mean 76.99, std 18.27, range [38.44, 93.94]

Secondary structure (DSSP, 8-state):
--HHHHHHHHHHHHHHHHH-GGGHHHHHHHHHHHHHHHHGGGSS-HHHHHHHHSTTS--S-HHHHHHHHHHHHHHHT--GGGTTTGGG--------